Protein AF-A0A937P5Q1-F1 (afdb_monomer)

Radius of gyration: 20.27 Å; Cα contacts (8 Å, |Δi|>4): 55; chains: 1; bounding box: 50×38×52 Å

Mean predicted aligned error: 10.46 Å

Solvent-accessible surface area (backbone atoms only — not comparable to full-atom values): 6253 Å² total; per-residue (Å²): 121,65,72,61,94,93,41,79,61,59,86,78,79,65,100,61,64,65,65,61,54,47,51,32,45,54,50,27,56,54,42,57,75,47,87,51,65,65,21,54,51,41,54,52,36,42,74,73,68,42,52,69,70,59,27,47,50,52,45,16,52,49,54,51,52,51,52,49,42,42,75,76,36,101,43,74,93,64,82,57,57,69,57,61,51,45,59,54,49,61,59,45,57,56,50,53,55,55,53,53,53,64,62,70,80,109

Sequence (106 aa):
SAESGGRIYGRRTPRFNRVLKSTYKTAASVVINGKGPLREYYDYLISKGNTEYNARHSIARYIAKLSLGIIKGEMRYKPYLWRKKKQKEDSNDNKEGVIETKRIDK

pLDDT: mean 82.85, std 14.54, range [49.97, 97.69]

Nearest PDB structures (foldseek):
  2rcy-assembly1_D-2  TM=4.160E-01  e=7.513E+00  Plasmodium falciparum 3D7

Secondary structure (DSSP, 8-state):
--EETTEE-S----SS-HHHHHHHHHHHHHHHHS-SHHHHHHHHHHHTT--HHHHHHHHHHHHHHHHHHHHHSSPPP-TTHHHHHHHHHHHHHHHHHHHHHHHH--

Structure (mmCIF, N/CA/C/O backbone):
data_AF-A0A937P5Q1-F1
#
_entry.id   AF-A0A937P5Q1-F1
#
loop_
_atom_site.group_PDB
_atom_site.id
_atom_site.type_symbol
_atom_site.label_atom_id
_atom_site.label_alt_id
_atom_site.label_comp_id
_atom_site.label_asym_id
_atom_site.label_entity_id
_atom_site.label_seq_id
_atom_site.pdbx_PDB_ins_code
_atom_site.Cartn_x
_atom_site.Cartn_y
_atom_site.Cartn_z
_atom_site.occupancy
_atom_site.B_iso_or_equiv
_atom_site.auth_seq_id
_atom_site.auth_comp_id
_atom_site.auth_asym_id
_atom_site.auth_atom_id
_atom_site.pdbx_PDB_model_num
ATOM 1 N N . SER A 1 1 ? 33.771 13.999 -9.239 1.00 55.53 1 SER A N 1
ATOM 2 C CA . SER A 1 1 ? 32.945 14.111 -8.021 1.00 55.53 1 SER A CA 1
ATOM 3 C C . SER A 1 1 ? 33.677 14.994 -7.041 1.00 55.53 1 SER A C 1
ATOM 5 O O . SER A 1 1 ? 34.873 14.799 -6.892 1.00 55.53 1 SER A O 1
ATOM 7 N N . ALA A 1 2 ? 33.007 15.983 -6.449 1.00 51.69 2 ALA A N 1
ATOM 8 C CA . ALA A 1 2 ? 33.620 16.829 -5.431 1.00 51.69 2 ALA A CA 1
ATOM 9 C C . ALA A 1 2 ? 33.732 16.033 -4.122 1.00 51.69 2 ALA A C 1
ATOM 11 O O . ALA A 1 2 ? 32.729 15.518 -3.621 1.00 51.69 2 ALA A O 1
ATOM 12 N N . GLU A 1 3 ? 34.946 15.894 -3.600 1.00 59.97 3 GLU A N 1
ATOM 13 C CA . GLU A 1 3 ? 35.210 15.293 -2.296 1.00 59.97 3 GLU A CA 1
ATOM 14 C C . GLU A 1 3 ? 35.455 16.410 -1.282 1.00 59.97 3 GLU A C 1
ATOM 16 O O . GLU A 1 3 ? 36.307 17.271 -1.480 1.00 59.97 3 GLU A O 1
ATOM 21 N N . SER A 1 4 ? 34.695 16.403 -0.187 1.00 68.25 4 SER A N 1
ATOM 22 C CA . SER A 1 4 ? 34.984 17.220 0.991 1.00 68.25 4 SER A CA 1
ATOM 23 C C . SER A 1 4 ? 34.840 16.354 2.243 1.00 68.25 4 SER A C 1
ATOM 25 O O . SER A 1 4 ? 33.861 15.624 2.415 1.00 68.25 4 SER A O 1
ATOM 27 N N . GLY A 1 5 ? 35.868 16.358 3.096 1.00 74.94 5 GLY A N 1
ATOM 28 C CA . GLY A 1 5 ? 35.872 15.629 4.372 1.00 74.94 5 GLY A CA 1
ATOM 29 C C . GLY A 1 5 ? 35.749 14.100 4.267 1.00 74.94 5 GLY A C 1
ATOM 30 O O . GLY A 1 5 ? 35.084 13.492 5.103 1.00 74.94 5 GLY A O 1
ATOM 31 N N . GLY A 1 6 ? 36.316 13.470 3.229 1.00 65.81 6 GLY A N 1
ATOM 32 C CA . GLY A 1 6 ? 36.313 12.004 3.068 1.00 65.81 6 GLY A CA 1
ATOM 33 C C . GLY A 1 6 ? 34.956 11.397 2.685 1.00 65.81 6 GLY A C 1
ATOM 34 O O . GLY A 1 6 ? 34.780 10.179 2.713 1.00 65.81 6 GLY A O 1
ATOM 35 N N . ARG A 1 7 ? 33.970 12.229 2.328 1.00 61.34 7 ARG A N 1
ATOM 36 C CA . ARG A 1 7 ? 32.674 11.782 1.813 1.00 61.34 7 ARG A CA 1
ATOM 37 C C . ARG A 1 7 ? 32.620 12.023 0.313 1.00 61.34 7 ARG A C 1
ATOM 39 O O . ARG A 1 7 ? 32.669 13.159 -0.151 1.00 61.34 7 ARG A O 1
ATOM 46 N N . ILE A 1 8 ? 32.464 10.937 -0.437 1.00 66.56 8 ILE A N 1
ATOM 47 C CA . ILE A 1 8 ? 32.187 11.001 -1.870 1.00 66.56 8 ILE A CA 1
ATOM 48 C C . ILE A 1 8 ? 30.749 11.500 -2.028 1.00 66.56 8 ILE A C 1
ATOM 50 O O . ILE A 1 8 ? 29.785 10.733 -1.911 1.00 66.56 8 ILE A O 1
ATOM 54 N N . TYR A 1 9 ? 30.589 12.798 -2.280 1.00 67.06 9 TYR A N 1
ATOM 55 C CA . TYR A 1 9 ? 29.310 13.370 -2.682 1.00 67.06 9 TYR A CA 1
ATOM 56 C C . TYR A 1 9 ? 29.078 13.022 -4.154 1.00 67.06 9 TYR A C 1
ATOM 58 O O . TYR A 1 9 ? 29.413 13.750 -5.084 1.00 67.06 9 TYR A O 1
ATOM 66 N N . GLY A 1 10 ? 28.535 11.824 -4.352 1.00 68.5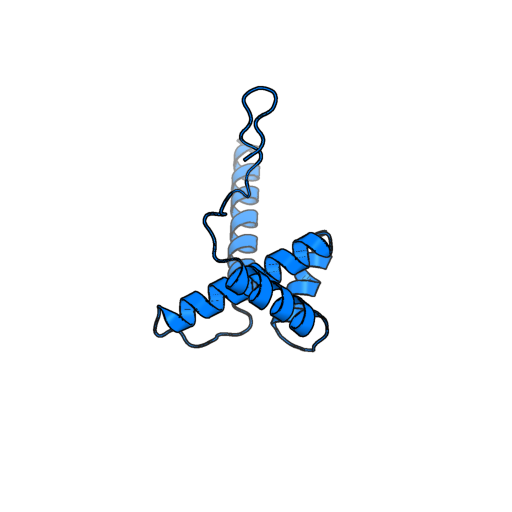6 10 GLY A N 1
ATOM 67 C CA . GLY A 1 10 ? 28.069 11.298 -5.625 1.00 68.56 10 GLY A CA 1
ATOM 68 C C . GLY A 1 10 ? 26.698 10.655 -5.445 1.00 68.56 10 GLY A C 1
ATOM 69 O O . GLY A 1 10 ? 26.337 10.197 -4.357 1.00 68.56 10 GLY A O 1
ATOM 70 N N . ARG A 1 11 ? 25.900 10.633 -6.515 1.00 63.34 11 ARG A N 1
ATOM 71 C CA . ARG A 1 11 ? 24.550 10.056 -6.531 1.00 63.34 11 ARG A CA 1
ATOM 72 C C . ARG A 1 11 ? 24.623 8.566 -6.179 1.00 63.34 11 ARG A C 1
ATOM 74 O O . ARG A 1 11 ? 24.799 7.740 -7.067 1.00 63.34 11 ARG A O 1
ATOM 81 N N . ARG A 1 12 ? 24.443 8.213 -4.899 1.00 68.94 12 ARG A N 1
ATOM 82 C CA . ARG A 1 12 ? 24.307 6.815 -4.459 1.00 68.94 12 ARG A CA 1
ATOM 83 C C . ARG A 1 12 ? 23.259 6.123 -5.333 1.00 68.94 12 ARG A C 1
ATOM 85 O O . ARG A 1 12 ? 22.090 6.529 -5.373 1.00 68.94 12 ARG A O 1
ATOM 92 N N . THR A 1 13 ? 23.684 5.106 -6.073 1.00 72.69 13 THR A N 1
ATOM 93 C CA . THR A 1 13 ? 22.798 4.250 -6.855 1.00 72.69 13 THR A CA 1
ATOM 94 C C . THR A 1 13 ? 22.061 3.339 -5.871 1.00 72.69 13 THR A C 1
ATOM 96 O O . THR A 1 13 ? 22.679 2.538 -5.172 1.00 72.69 13 THR A O 1
ATOM 99 N N . PRO A 1 14 ? 20.738 3.504 -5.694 1.00 78.56 14 PRO A N 1
ATOM 100 C CA . PRO A 1 14 ? 19.998 2.650 -4.782 1.00 78.56 14 PRO A CA 1
ATOM 101 C C . PRO A 1 14 ? 19.979 1.213 -5.311 1.00 78.56 14 PRO A C 1
ATOM 103 O O . PRO A 1 14 ? 19.884 1.003 -6.515 1.00 78.56 14 PRO A O 1
ATOM 106 N N . ARG A 1 15 ? 19.943 0.228 -4.405 1.00 85.94 15 ARG A N 1
ATOM 107 C CA . ARG A 1 15 ? 19.800 -1.207 -4.731 1.00 85.94 15 ARG A CA 1
ATOM 108 C C . ARG A 1 15 ? 18.433 -1.594 -5.330 1.00 85.94 15 ARG A C 1
ATOM 110 O O . ARG A 1 15 ? 18.133 -2.772 -5.462 1.00 85.94 15 ARG A O 1
ATOM 117 N N . PHE A 1 16 ? 17.575 -0.624 -5.649 1.00 88.31 16 PHE A N 1
ATOM 118 C CA . PHE A 1 16 ? 16.231 -0.847 -6.182 1.00 88.31 16 PHE A CA 1
ATOM 119 C C . PHE A 1 16 ? 16.015 -0.062 -7.477 1.00 88.31 16 PHE A C 1
ATOM 121 O O . PHE A 1 16 ? 16.599 1.004 -7.688 1.00 88.31 16 PHE A O 1
ATOM 128 N N . ASN A 1 17 ? 15.091 -0.539 -8.311 1.00 90.88 17 ASN A N 1
ATOM 129 C CA . ASN A 1 17 ? 14.689 0.164 -9.523 1.00 90.88 17 ASN A CA 1
ATOM 130 C C . ASN A 1 17 ? 13.809 1.385 -9.182 1.00 90.88 17 ASN A C 1
ATOM 132 O O . ASN A 1 17 ? 12.700 1.257 -8.650 1.00 90.88 17 ASN A O 1
ATOM 136 N N . ARG A 1 18 ? 14.310 2.587 -9.494 1.00 91.31 18 ARG A N 1
ATOM 137 C CA . ARG A 1 18 ? 13.624 3.862 -9.224 1.00 91.31 18 ARG A CA 1
ATOM 138 C C . ARG A 1 18 ? 12.306 4.001 -9.994 1.00 91.31 18 ARG A C 1
ATOM 140 O O . ARG A 1 18 ? 11.355 4.542 -9.434 1.00 91.31 18 ARG A O 1
ATOM 147 N N . VAL A 1 19 ? 12.233 3.481 -11.220 1.00 94.62 19 VAL A N 1
ATOM 148 C CA . VAL A 1 19 ? 11.032 3.522 -12.072 1.00 94.62 19 VAL A CA 1
ATOM 149 C C . VAL A 1 19 ? 9.933 2.653 -11.474 1.00 94.62 19 VAL A C 1
ATOM 151 O O . VAL A 1 19 ? 8.816 3.126 -11.277 1.00 94.62 19 VAL A O 1
ATOM 154 N N . LEU A 1 20 ? 10.261 1.421 -11.071 1.00 94.31 20 LEU A N 1
ATOM 155 C CA . LEU A 1 20 ? 9.304 0.541 -10.390 1.00 94.31 20 LEU A CA 1
ATOM 156 C C . LEU A 1 20 ? 8.811 1.157 -9.076 1.00 94.31 20 LEU A C 1
ATOM 158 O O . LEU A 1 20 ? 7.619 1.169 -8.790 1.00 94.31 20 LEU A O 1
AT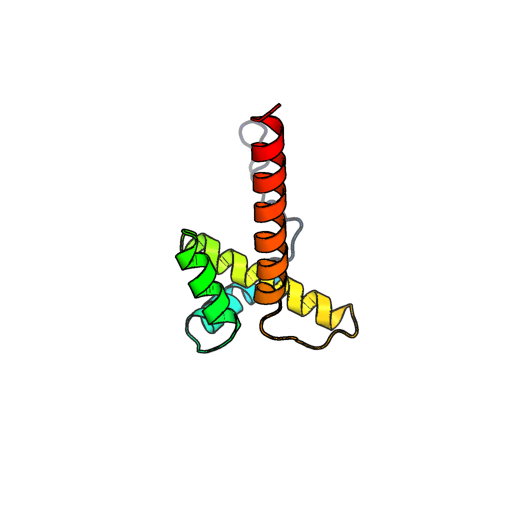OM 162 N N . LYS A 1 21 ? 9.707 1.753 -8.284 1.00 93.81 21 LYS A N 1
ATOM 163 C CA . LYS A 1 21 ? 9.293 2.464 -7.067 1.00 93.81 21 LYS A CA 1
ATOM 164 C C . LYS A 1 21 ? 8.310 3.600 -7.373 1.00 93.81 21 LYS A C 1
ATOM 166 O O . LYS A 1 21 ? 7.347 3.767 -6.630 1.00 93.81 21 LYS A O 1
ATOM 171 N N . SER A 1 22 ? 8.572 4.389 -8.415 1.00 96.00 22 SER A N 1
ATOM 172 C CA . SER A 1 22 ? 7.713 5.512 -8.800 1.00 96.00 22 SER A CA 1
ATOM 173 C C . SER A 1 22 ? 6.344 5.033 -9.284 1.00 96.00 22 SER A C 1
ATOM 175 O O . SER A 1 22 ? 5.325 5.478 -8.770 1.00 96.00 22 SER A O 1
ATOM 177 N N . THR A 1 23 ? 6.315 4.053 -10.187 1.00 97.44 23 THR A N 1
ATOM 178 C CA . THR A 1 23 ? 5.074 3.488 -10.743 1.00 97.44 23 THR A CA 1
ATOM 179 C C . THR A 1 23 ? 4.160 2.922 -9.658 1.00 97.44 23 THR A C 1
ATOM 181 O O . THR A 1 23 ? 2.985 3.280 -9.617 1.00 97.44 23 THR A O 1
ATOM 184 N N . TYR A 1 24 ? 4.683 2.139 -8.707 1.00 97.69 24 TYR A N 1
ATOM 185 C CA . TYR A 1 24 ? 3.868 1.632 -7.594 1.00 97.69 24 TYR A CA 1
ATOM 186 C C . TYR A 1 24 ? 3.381 2.730 -6.642 1.00 97.69 24 TYR A C 1
ATOM 188 O O . TYR A 1 24 ? 2.292 2.609 -6.082 1.00 97.69 24 TYR A O 1
ATOM 196 N N . LYS A 1 25 ? 4.153 3.809 -6.453 1.00 97.06 25 LYS A N 1
ATOM 197 C CA . LYS A 1 25 ? 3.691 4.973 -5.682 1.00 97.06 25 LYS A CA 1
ATOM 198 C C . LYS A 1 25 ? 2.541 5.686 -6.389 1.00 97.06 25 LYS A C 1
ATOM 200 O O . LYS A 1 25 ? 1.545 5.985 -5.741 1.00 97.06 25 LYS A O 1
ATOM 205 N N . THR A 1 26 ? 2.652 5.909 -7.696 1.00 97.56 26 THR A N 1
ATOM 206 C CA . THR A 1 26 ? 1.579 6.510 -8.498 1.00 97.56 26 THR A CA 1
ATOM 207 C C . THR A 1 26 ? 0.330 5.634 -8.488 1.00 97.56 26 THR A C 1
ATOM 209 O O . THR A 1 26 ? -0.762 6.136 -8.236 1.00 97.56 26 THR A O 1
ATOM 212 N N . ALA A 1 27 ? 0.486 4.318 -8.663 1.00 97.00 27 ALA A N 1
ATOM 213 C CA . ALA A 1 27 ? -0.619 3.367 -8.583 1.00 97.00 27 ALA A CA 1
ATOM 214 C C . ALA A 1 27 ? -1.324 3.425 -7.219 1.00 97.00 27 ALA A C 1
ATOM 216 O O . ALA A 1 27 ? -2.549 3.452 -7.164 1.00 97.00 27 ALA A O 1
ATOM 217 N N . ALA A 1 28 ? -0.567 3.509 -6.119 1.00 97.38 28 ALA A N 1
ATOM 218 C CA . ALA A 1 28 ? -1.145 3.668 -4.788 1.00 97.38 28 ALA A CA 1
ATOM 219 C C . ALA A 1 28 ? -1.977 4.955 -4.666 1.00 97.38 28 ALA A C 1
ATOM 221 O O . ALA A 1 28 ? -3.086 4.896 -4.146 1.00 97.38 28 ALA A O 1
ATOM 222 N N . SER A 1 29 ? -1.491 6.090 -5.182 1.00 96.56 29 SER A N 1
ATOM 223 C CA . SER A 1 29 ? -2.251 7.349 -5.173 1.00 96.56 29 SER A CA 1
ATOM 224 C C . SER A 1 29 ? -3.577 7.235 -5.930 1.00 96.56 29 SER A C 1
ATOM 226 O O . SER A 1 29 ? -4.608 7.666 -5.423 1.00 96.56 29 SER A O 1
ATOM 228 N N . VAL A 1 30 ? -3.571 6.613 -7.115 1.00 96.88 30 VAL A N 1
ATOM 229 C CA . VAL A 1 30 ? -4.791 6.403 -7.917 1.00 96.88 30 VAL A CA 1
ATOM 230 C C . VAL A 1 30 ? -5.786 5.519 -7.172 1.00 96.88 30 VAL A C 1
ATOM 232 O O . VAL A 1 30 ? -6.962 5.847 -7.059 1.00 96.88 30 VAL A O 1
ATOM 235 N N . VAL A 1 31 ? -5.304 4.408 -6.622 1.00 95.38 31 VAL A N 1
ATOM 236 C CA . VAL A 1 31 ? -6.137 3.424 -5.930 1.00 95.38 31 VAL A CA 1
ATOM 237 C C . VAL A 1 31 ? -6.767 3.992 -4.660 1.00 95.38 31 VAL A C 1
ATOM 239 O O . VAL A 1 31 ? -7.917 3.678 -4.364 1.00 95.38 31 VAL A O 1
ATOM 242 N N . ILE A 1 32 ? -6.043 4.837 -3.925 1.00 95.75 32 ILE A N 1
ATOM 243 C CA . ILE A 1 32 ? -6.565 5.501 -2.725 1.00 95.75 32 ILE A CA 1
ATOM 244 C C . ILE A 1 32 ? -7.674 6.490 -3.087 1.00 95.75 32 ILE A C 1
ATOM 246 O O . ILE A 1 32 ? -8.636 6.615 -2.343 1.00 95.75 32 ILE A O 1
ATOM 250 N N . ASN A 1 33 ? -7.612 7.143 -4.243 1.00 94.62 33 ASN A N 1
ATOM 251 C CA . ASN A 1 33 ? -8.693 8.030 -4.680 1.00 94.62 33 ASN A CA 1
ATOM 252 C C . ASN A 1 33 ? -9.886 7.275 -5.298 1.00 94.62 33 ASN A C 1
ATOM 254 O O . ASN A 1 33 ? -10.949 7.860 -5.490 1.00 94.62 33 ASN A O 1
ATOM 258 N N . GLY A 1 34 ? -9.725 5.988 -5.611 1.00 92.69 34 GLY A N 1
ATOM 259 C CA . GLY A 1 34 ? -10.767 5.151 -6.198 1.00 92.69 34 GLY A CA 1
ATOM 260 C C . GLY A 1 34 ? -11.681 4.470 -5.175 1.00 92.69 34 GLY A C 1
ATOM 261 O O . GLY A 1 34 ? -11.575 4.659 -3.964 1.00 92.69 34 GLY A O 1
ATOM 262 N N . LYS A 1 35 ? -12.570 3.614 -5.690 1.00 90.69 35 LYS A N 1
ATOM 263 C CA . LYS A 1 35 ? -13.409 2.700 -4.903 1.00 90.69 35 LYS A CA 1
ATOM 264 C C . LYS A 1 35 ? -12.937 1.269 -5.160 1.00 90.69 35 LYS A C 1
ATOM 266 O O . LYS A 1 35 ? -12.854 0.856 -6.313 1.00 90.69 35 LYS A O 1
ATOM 271 N N . GLY A 1 36 ? -12.600 0.518 -4.111 1.00 91.12 36 GLY A N 1
ATOM 272 C CA . GLY A 1 36 ? -12.250 -0.895 -4.262 1.00 91.12 36 GLY A CA 1
ATOM 273 C C . GLY A 1 36 ? -11.455 -1.516 -3.108 1.00 91.12 36 GLY A C 1
ATOM 274 O O . GLY A 1 36 ? -11.120 -0.839 -2.135 1.00 91.12 36 GLY A O 1
ATOM 275 N N . PRO A 1 37 ? -11.061 -2.797 -3.248 1.00 92.25 37 PRO A N 1
ATOM 276 C CA . PRO A 1 37 ? -10.487 -3.606 -2.165 1.00 92.25 37 PRO A CA 1
ATOM 277 C C . PRO A 1 37 ? -9.198 -3.053 -1.548 1.00 92.25 37 PRO A C 1
ATOM 279 O O . 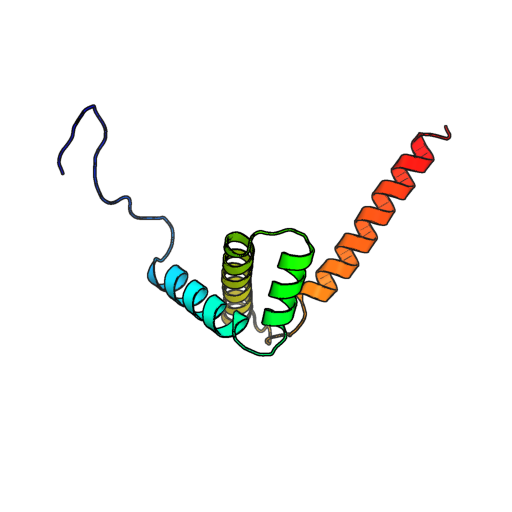PRO A 1 37 ? -8.860 -3.346 -0.401 1.00 92.25 37 PRO A O 1
ATOM 282 N N . LEU A 1 38 ? -8.428 -2.312 -2.344 1.00 93.81 38 LEU A N 1
ATOM 283 C CA . LEU A 1 38 ? -7.175 -1.696 -1.922 1.00 93.81 38 LEU A CA 1
ATOM 284 C C . LEU A 1 38 ? -7.396 -0.342 -1.233 1.00 93.81 38 LEU A C 1
ATOM 286 O O . LEU A 1 38 ? -6.608 0.007 -0.358 1.00 93.81 38 LEU A O 1
ATOM 290 N N . ARG A 1 39 ? -8.467 0.388 -1.582 1.00 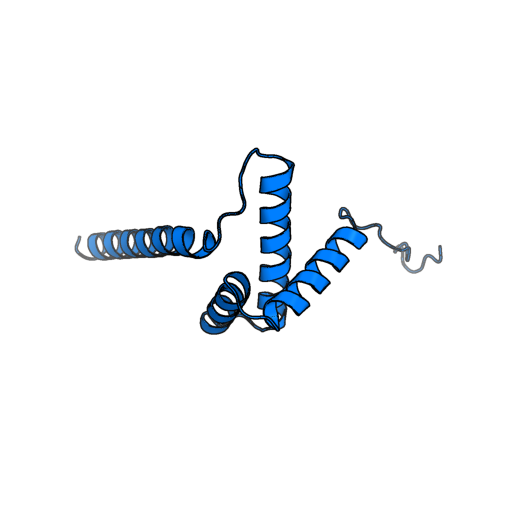95.44 39 ARG A N 1
ATOM 291 C CA . ARG A 1 39 ? -8.900 1.572 -0.830 1.00 95.44 39 ARG A CA 1
ATOM 292 C C . ARG A 1 39 ? -9.357 1.161 0.564 1.00 95.44 39 ARG A C 1
ATOM 294 O O . ARG A 1 39 ? -8.879 1.710 1.543 1.00 95.44 39 ARG A O 1
ATOM 301 N N . GLU A 1 40 ? -10.149 0.103 0.663 1.00 95.19 40 GLU A N 1
ATOM 302 C CA . GLU A 1 40 ? -10.554 -0.432 1.966 1.00 95.19 40 GLU A CA 1
ATOM 303 C C . GLU A 1 40 ? -9.353 -0.880 2.814 1.00 95.19 40 GLU A C 1
ATOM 305 O O . GLU A 1 40 ? -9.350 -0.731 4.033 1.00 95.19 40 GLU A O 1
ATOM 310 N N . TYR A 1 41 ? -8.302 -1.410 2.175 1.00 95.12 41 TYR A N 1
ATOM 311 C CA . TYR A 1 41 ? -7.060 -1.721 2.880 1.00 95.12 41 TYR A CA 1
ATOM 312 C C . TYR A 1 41 ? -6.354 -0.457 3.381 1.00 95.12 41 TYR A C 1
ATOM 314 O O . TYR A 1 41 ? -5.802 -0.459 4.477 1.00 95.12 41 TYR A O 1
ATOM 322 N N . TYR A 1 42 ? -6.377 0.626 2.602 1.00 96.31 42 TYR A N 1
ATOM 323 C CA . TYR A 1 42 ? -5.854 1.919 3.033 1.00 96.31 42 TYR A CA 1
ATOM 324 C C . TYR A 1 42 ? -6.633 2.454 4.234 1.00 96.31 42 TYR A C 1
ATOM 326 O O . TYR A 1 42 ? -6.013 2.776 5.243 1.00 96.31 42 TYR A O 1
ATOM 334 N N . ASP A 1 43 ? -7.964 2.457 4.170 1.00 95.50 43 ASP A N 1
ATOM 335 C CA . ASP A 1 43 ? -8.820 2.925 5.264 1.00 95.50 43 ASP A CA 1
ATOM 336 C C . ASP A 1 43 ? -8.575 2.107 6.545 1.00 95.50 43 ASP A C 1
ATOM 338 O O . ASP A 1 43 ? -8.452 2.670 7.630 1.00 95.50 43 ASP A O 1
ATOM 342 N N . TYR A 1 44 ? -8.376 0.790 6.416 1.00 94.56 44 TYR A N 1
ATOM 343 C CA . TYR A 1 44 ? -7.968 -0.070 7.531 1.00 94.56 44 TYR A CA 1
ATOM 344 C C . TYR A 1 44 ? -6.600 0.309 8.129 1.00 94.56 44 TYR A C 1
ATOM 346 O O . TYR A 1 44 ? -6.405 0.257 9.345 1.00 94.56 44 TYR A O 1
ATOM 354 N N . LEU A 1 45 ? -5.623 0.683 7.298 1.00 94.19 45 LEU A N 1
ATOM 355 C CA . LEU A 1 45 ? -4.319 1.132 7.791 1.00 94.19 45 LEU A CA 1
ATOM 356 C C . LEU A 1 45 ? -4.444 2.458 8.547 1.00 94.19 45 LEU A C 1
ATOM 358 O O . LEU A 1 45 ? -3.791 2.613 9.578 1.00 94.19 45 LEU A O 1
ATOM 362 N N . ILE A 1 46 ? -5.285 3.375 8.065 1.00 97.19 46 ILE A N 1
ATOM 363 C CA . ILE A 1 46 ? -5.584 4.636 8.754 1.00 97.19 46 ILE A CA 1
ATOM 364 C C . ILE A 1 46 ? -6.288 4.366 10.086 1.00 97.19 46 ILE A C 1
ATOM 366 O O . ILE A 1 46 ? -5.867 4.905 11.105 1.00 97.19 46 ILE A O 1
ATOM 370 N N . SER A 1 47 ? -7.280 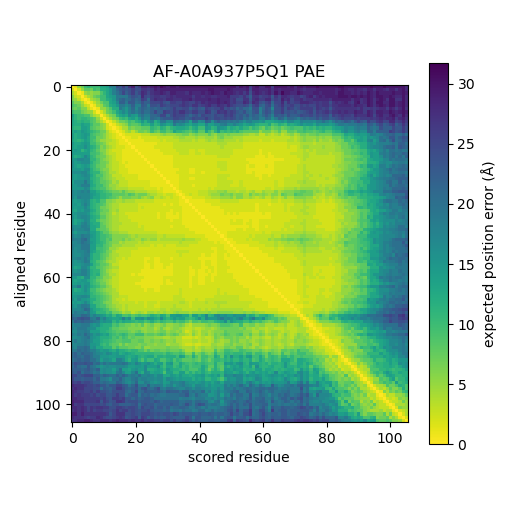3.469 10.125 1.00 95.50 47 SER A N 1
ATOM 371 C CA . SER A 1 47 ? -7.982 3.128 11.371 1.00 95.50 47 SER A CA 1
ATOM 372 C C . SER A 1 47 ? -7.073 2.476 12.417 1.00 95.50 47 SER A C 1
ATOM 374 O O . SER A 1 47 ? -7.358 2.549 13.605 1.00 95.50 47 SER A O 1
ATOM 376 N N . LYS A 1 48 ? -5.967 1.844 11.997 1.00 91.75 48 LYS A N 1
ATOM 377 C CA . LYS A 1 48 ? -4.921 1.328 12.898 1.00 91.75 48 LYS A CA 1
ATOM 378 C C . LYS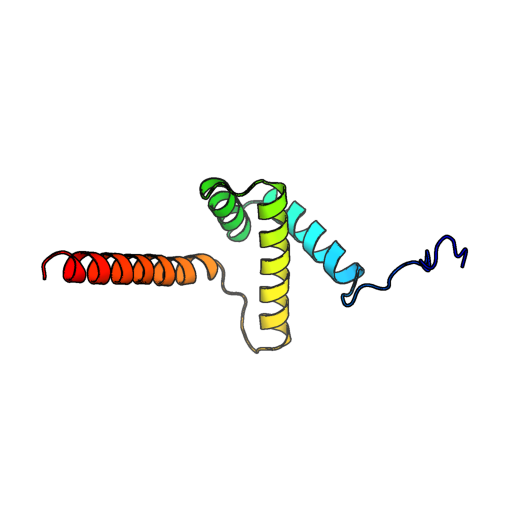 A 1 48 ? -3.945 2.401 13.407 1.00 91.75 48 LYS A C 1
ATOM 380 O O . LYS A 1 48 ? -3.003 2.062 14.115 1.00 91.75 48 LYS A O 1
ATOM 385 N N . GLY A 1 49 ? -4.143 3.670 13.053 1.00 94.38 49 GLY A N 1
ATOM 386 C CA . GLY A 1 49 ? -3.299 4.783 13.494 1.00 94.38 49 GLY A CA 1
ATOM 387 C C . GLY A 1 49 ? -2.071 5.031 12.618 1.00 94.38 49 GLY A C 1
ATOM 388 O O . GLY A 1 49 ? -1.194 5.805 13.000 1.00 94.38 49 GLY A O 1
ATOM 389 N N . ASN A 1 50 ? -1.973 4.413 11.433 1.00 94.75 50 ASN A N 1
ATOM 390 C CA . ASN A 1 50 ? -0.891 4.759 10.516 1.00 94.75 50 ASN A CA 1
ATOM 391 C C . ASN A 1 50 ? -1.109 6.160 9.944 1.00 94.75 50 ASN A C 1
ATOM 393 O O . ASN A 1 50 ? -2.192 6.490 9.466 1.00 94.75 50 ASN A O 1
ATOM 397 N N . THR A 1 51 ? -0.034 6.947 9.882 1.00 96.62 51 THR A N 1
ATOM 398 C CA . THR A 1 51 ? -0.050 8.214 9.145 1.00 96.62 51 THR A CA 1
ATOM 399 C C . THR A 1 51 ? -0.352 7.967 7.670 1.00 96.62 51 THR A C 1
ATOM 401 O O . THR A 1 51 ? 0.057 6.948 7.099 1.00 96.62 51 THR A O 1
ATOM 404 N N . GLU A 1 52 ? -1.013 8.919 7.008 1.00 95.50 52 GLU A N 1
ATOM 405 C CA . GLU A 1 52 ? -1.362 8.777 5.592 1.00 95.50 52 GLU A CA 1
ATOM 406 C C . GLU A 1 52 ? -0.151 8.475 4.707 1.00 95.50 52 GLU A C 1
ATOM 408 O O . GLU A 1 52 ? -0.234 7.665 3.783 1.00 95.50 52 GLU A O 1
ATOM 413 N N . TYR A 1 53 ? 0.988 9.101 5.008 1.00 95.31 53 TYR A N 1
ATOM 414 C CA . TYR A 1 53 ? 2.246 8.877 4.306 1.00 95.31 53 TYR A CA 1
ATOM 415 C C . TYR A 1 53 ? 2.692 7.409 4.394 1.00 95.31 53 TYR A C 1
ATOM 417 O O . TYR A 1 53 ? 2.981 6.773 3.373 1.00 95.31 53 TYR A O 1
ATOM 425 N N . ASN A 1 54 ? 2.682 6.841 5.602 1.00 95.94 54 ASN A N 1
ATOM 426 C CA . ASN A 1 54 ? 3.049 5.445 5.823 1.00 95.94 54 ASN A CA 1
ATOM 427 C C . ASN A 1 54 ? 2.020 4.490 5.212 1.00 95.94 54 ASN A C 1
ATOM 429 O O . ASN A 1 54 ? 2.404 3.506 4.575 1.00 95.94 54 ASN A O 1
ATOM 433 N N . ALA A 1 55 ? 0.728 4.799 5.321 1.00 96.69 55 ALA A N 1
ATOM 434 C CA . ALA A 1 55 ? -0.338 4.010 4.717 1.00 96.69 55 ALA A CA 1
ATOM 435 C C . ALA A 1 55 ? -0.203 3.958 3.183 1.00 96.69 55 ALA A C 1
ATOM 437 O O . ALA A 1 55 ? -0.179 2.867 2.610 1.00 96.69 55 ALA A O 1
ATOM 438 N N . ARG A 1 56 ? 0.019 5.099 2.511 1.00 96.44 56 ARG A N 1
ATOM 439 C CA . ARG A 1 56 ? 0.284 5.169 1.057 1.00 96.44 56 ARG A CA 1
ATOM 440 C C . ARG A 1 56 ? 1.473 4.296 0.651 1.00 96.44 56 ARG A C 1
ATOM 442 O O . ARG A 1 56 ? 1.424 3.584 -0.354 1.00 96.44 56 ARG A O 1
ATOM 449 N N . HIS A 1 57 ? 2.550 4.309 1.437 1.00 96.38 57 HIS A N 1
ATOM 450 C CA . HIS A 1 57 ? 3.715 3.459 1.186 1.00 96.38 57 HIS A CA 1
ATOM 451 C C . HIS A 1 57 ? 3.445 1.973 1.389 1.00 96.38 57 HIS A C 1
ATOM 453 O O . HIS A 1 57 ? 3.933 1.157 0.601 1.00 96.38 57 HIS A O 1
ATOM 459 N N . SER A 1 58 ? 2.654 1.616 2.391 1.00 96.06 58 SER A N 1
ATOM 460 C CA . SER A 1 58 ? 2.218 0.242 2.619 1.00 96.06 58 SER A CA 1
ATOM 461 C C . SER A 1 58 ? 1.359 -0.275 1.465 1.00 96.06 58 SER A C 1
ATOM 463 O O . SER A 1 58 ? 1.597 -1.389 0.995 1.00 96.06 58 SER A O 1
ATOM 465 N N . ILE A 1 59 ? 0.452 0.546 0.923 1.00 97.06 59 ILE A N 1
ATOM 466 C CA . ILE A 1 59 ? -0.317 0.209 -0.287 1.00 97.06 59 ILE A CA 1
ATOM 467 C C . ILE A 1 59 ? 0.607 -0.013 -1.487 1.00 97.06 59 ILE A C 1
ATOM 469 O O . ILE A 1 59 ? 0.510 -1.049 -2.141 1.00 97.06 59 ILE A O 1
ATOM 473 N N . ALA A 1 60 ? 1.557 0.891 -1.743 1.00 97.31 60 ALA A N 1
ATOM 474 C CA . ALA A 1 60 ? 2.504 0.736 -2.852 1.00 97.31 60 ALA A CA 1
ATOM 475 C C . ALA A 1 60 ? 3.300 -0.582 -2.758 1.00 97.31 60 ALA A C 1
ATOM 477 O O . ALA A 1 60 ? 3.440 -1.308 -3.744 1.00 97.31 60 ALA A O 1
ATOM 478 N N . ARG A 1 61 ? 3.781 -0.935 -1.557 1.00 95.75 61 ARG A N 1
ATOM 479 C CA . ARG A 1 61 ? 4.469 -2.215 -1.305 1.00 95.75 61 ARG A CA 1
ATOM 480 C C . ARG A 1 61 ? 3.545 -3.413 -1.517 1.00 95.75 61 ARG A C 1
ATOM 482 O O . ARG A 1 61 ? 3.982 -4.432 -2.049 1.00 95.75 61 ARG A O 1
ATOM 489 N N . TYR A 1 62 ? 2.283 -3.301 -1.113 1.00 95.62 62 TYR A N 1
ATOM 490 C CA . TYR A 1 62 ? 1.297 -4.362 -1.281 1.00 95.62 62 TYR A CA 1
ATOM 491 C C . TYR A 1 62 ? 0.995 -4.630 -2.761 1.00 95.62 62 TYR A C 1
ATOM 493 O O . TYR A 1 62 ? 1.037 -5.784 -3.184 1.00 95.62 62 TYR A O 1
ATOM 501 N N . ILE A 1 63 ? 0.802 -3.581 -3.569 1.00 95.38 63 ILE A N 1
ATOM 502 C CA . ILE A 1 63 ? 0.619 -3.694 -5.027 1.00 95.38 63 ILE A CA 1
ATOM 503 C C . ILE A 1 63 ? 1.842 -4.359 -5.674 1.00 95.38 63 ILE A C 1
ATOM 505 O O . ILE A 1 63 ? 1.688 -5.281 -6.476 1.00 95.38 63 ILE A O 1
ATOM 509 N N . ALA A 1 64 ? 3.056 -3.958 -5.285 1.00 95.12 64 ALA A N 1
ATOM 510 C CA . ALA A 1 64 ? 4.284 -4.572 -5.790 1.00 95.12 64 ALA A CA 1
ATOM 511 C C . ALA A 1 64 ? 4.370 -6.070 -5.454 1.00 95.12 64 ALA A C 1
ATOM 513 O O . ALA A 1 64 ? 4.724 -6.880 -6.309 1.00 95.12 64 ALA A O 1
ATOM 514 N N . LYS A 1 65 ? 3.997 -6.458 -4.228 1.00 92.75 65 LYS A N 1
ATOM 515 C CA . LYS A 1 65 ? 3.967 -7.863 -3.798 1.00 92.75 65 LYS A CA 1
ATOM 516 C C . LYS A 1 65 ? 2.947 -8.687 -4.580 1.00 92.75 65 LYS A C 1
ATOM 518 O O . LYS A 1 65 ? 3.253 -9.815 -4.956 1.00 92.75 65 LYS A O 1
ATOM 523 N N . LEU A 1 66 ? 1.756 -8.137 -4.813 1.00 92.75 66 LEU A N 1
ATOM 524 C CA . LEU A 1 66 ? 0.730 -8.786 -5.628 1.00 92.75 66 LEU A CA 1
ATOM 525 C C . LEU A 1 66 ? 1.222 -8.988 -7.061 1.00 92.75 66 LEU A C 1
ATOM 527 O O . LEU A 1 66 ? 1.163 -10.102 -7.565 1.00 92.75 66 LEU A O 1
ATOM 531 N N . SER A 1 67 ? 1.773 -7.935 -7.667 1.00 93.31 67 SER A N 1
ATOM 532 C CA . SER A 1 67 ? 2.301 -7.969 -9.035 1.00 93.31 67 SER A CA 1
ATOM 533 C C . SER A 1 67 ? 3.402 -9.016 -9.167 1.00 93.31 67 SER A C 1
ATOM 535 O O . SER A 1 67 ? 3.368 -9.848 -10.064 1.00 93.31 67 SER A O 1
ATOM 537 N N . LEU A 1 68 ? 4.337 -9.046 -8.213 1.00 92.56 68 LEU A N 1
ATOM 538 C CA . LEU A 1 68 ? 5.391 -10.053 -8.173 1.00 92.56 68 LEU A CA 1
ATOM 539 C C . LEU A 1 68 ? 4.829 -11.474 -8.049 1.00 92.56 68 LEU A C 1
ATOM 541 O O . LEU A 1 68 ? 5.325 -12.374 -8.716 1.00 92.56 68 LEU A O 1
ATOM 545 N N . GLY A 1 69 ? 3.812 -11.677 -7.207 1.00 91.06 69 GLY A N 1
ATOM 546 C CA . GLY A 1 69 ? 3.168 -12.976 -7.024 1.00 91.06 69 GLY A CA 1
ATOM 547 C C . GLY A 1 69 ? 2.436 -13.474 -8.269 1.00 91.06 69 GLY A C 1
ATOM 548 O O . GLY A 1 69 ? 2.462 -14.672 -8.514 1.00 91.06 69 GLY A O 1
ATOM 549 N N . ILE A 1 70 ? 1.838 -12.568 -9.047 1.00 92.38 70 ILE A N 1
ATOM 550 C CA . ILE A 1 70 ? 1.153 -12.874 -10.315 1.00 92.38 70 ILE A CA 1
ATOM 551 C C . ILE A 1 70 ? 2.158 -13.146 -11.440 1.00 92.38 70 ILE A C 1
ATOM 553 O O . ILE A 1 70 ? 1.930 -14.004 -12.278 1.00 92.38 70 ILE A O 1
ATOM 557 N N . ILE A 1 71 ? 3.263 -12.397 -11.480 1.00 92.31 71 ILE A N 1
ATOM 558 C CA . ILE A 1 71 ? 4.282 -12.551 -12.527 1.00 92.31 71 ILE A CA 1
ATOM 559 C C . ILE A 1 71 ? 5.118 -13.814 -12.294 1.00 92.31 71 ILE A C 1
ATOM 561 O O . ILE A 1 71 ? 5.461 -14.507 -13.244 1.00 92.31 71 ILE A O 1
ATOM 565 N N . LYS A 1 72 ? 5.502 -14.088 -11.040 1.00 90.69 72 LYS A N 1
ATOM 566 C CA . LYS A 1 72 ? 6.394 -15.211 -10.707 1.00 90.69 72 LYS A CA 1
ATOM 567 C C . LYS A 1 72 ? 5.669 -16.507 -10.386 1.00 90.69 72 LYS A C 1
ATOM 569 O O . LYS A 1 72 ? 6.252 -17.569 -10.555 1.00 90.69 72 LYS A O 1
ATOM 574 N N . GLY A 1 73 ? 4.471 -16.421 -9.825 1.00 78.31 73 GLY A N 1
ATOM 575 C CA . GLY A 1 73 ? 3.645 -17.585 -9.544 1.00 78.31 73 GLY A CA 1
ATOM 576 C C . GLY A 1 73 ? 2.463 -17.592 -10.492 1.00 78.31 73 GLY A C 1
ATOM 577 O O . GLY A 1 73 ? 1.967 -16.534 -10.857 1.00 78.31 73 GLY A O 1
ATOM 578 N N . GLU A 1 74 ? 1.931 -18.766 -10.812 1.00 76.50 74 GLU A N 1
ATOM 579 C CA . GLU A 1 74 ? 0.634 -18.919 -11.495 1.00 76.50 74 GLU A CA 1
ATOM 580 C C . GLU A 1 74 ? -0.545 -18.502 -10.585 1.00 76.50 74 GLU A C 1
ATOM 582 O O . GLU A 1 74 ? -1.620 -19.103 -10.550 1.00 76.50 74 GLU A O 1
ATOM 587 N N . MET A 1 75 ? -0.347 -17.471 -9.765 1.00 81.38 75 MET A N 1
ATOM 588 C CA . MET A 1 75 ? -1.332 -16.965 -8.837 1.00 81.38 75 MET A CA 1
ATOM 589 C C . MET A 1 75 ? -2.186 -15.916 -9.528 1.00 81.38 75 MET A C 1
ATOM 591 O O . MET A 1 75 ? -1.713 -14.871 -9.963 1.00 81.38 75 MET A O 1
ATOM 595 N N . ARG A 1 76 ? -3.493 -16.164 -9.548 1.00 86.81 76 ARG A N 1
ATOM 596 C CA . ARG A 1 76 ? -4.472 -15.156 -9.952 1.00 86.81 76 ARG A CA 1
ATOM 597 C C . ARG A 1 76 ? -4.596 -14.075 -8.882 1.00 86.81 76 ARG A C 1
ATOM 599 O O . ARG A 1 76 ? -4.457 -14.348 -7.685 1.00 86.81 76 ARG A O 1
ATOM 606 N N . TYR A 1 77 ? -4.907 -12.854 -9.313 1.00 86.94 77 TYR A N 1
ATOM 607 C CA . TYR A 1 77 ? -5.243 -11.770 -8.397 1.00 86.94 77 TYR A CA 1
ATOM 608 C C . TYR A 1 77 ? -6.422 -12.183 -7.508 1.00 86.94 77 TYR A C 1
ATOM 610 O O . TYR A 1 77 ? -7.496 -12.529 -7.997 1.00 86.94 77 TYR A O 1
ATOM 618 N N . LYS A 1 78 ? -6.211 -12.157 -6.189 1.00 85.31 78 LYS A N 1
ATOM 619 C CA . LYS A 1 78 ? -7.244 -12.437 -5.189 1.00 85.31 78 LYS A CA 1
ATOM 620 C C . LYS A 1 78 ? -7.490 -11.164 -4.377 1.00 85.31 78 LYS A C 1
ATOM 622 O O . LYS A 1 78 ? -6.618 -10.786 -3.586 1.00 85.31 78 LYS A O 1
ATOM 627 N N . PRO A 1 79 ? -8.643 -10.497 -4.547 1.00 83.12 79 PRO A N 1
ATOM 628 C CA . PRO A 1 79 ? -8.980 -9.346 -3.723 1.00 83.12 79 PRO A CA 1
ATOM 629 C C . PRO A 1 79 ? -9.121 -9.776 -2.251 1.00 83.12 79 PRO A C 1
ATOM 631 O O . PRO A 1 79 ? -9.412 -10.933 -1.947 1.00 83.12 79 PRO A O 1
ATOM 634 N N . TYR A 1 80 ? -8.865 -8.851 -1.321 1.00 85.75 80 TYR A N 1
ATOM 635 C CA . TYR A 1 80 ? -9.022 -9.055 0.131 1.00 85.75 80 TYR A CA 1
ATOM 636 C C . TYR A 1 80 ? -8.095 -10.079 0.809 1.00 85.75 80 TYR A C 1
ATOM 638 O O . TYR A 1 80 ? -8.332 -10.460 1.957 1.00 85.75 80 TYR A O 1
ATOM 646 N N . LEU A 1 81 ? -6.985 -10.483 0.181 1.00 84.38 81 LEU A N 1
ATOM 647 C CA . LEU A 1 81 ? -5.981 -11.343 0.835 1.00 84.38 81 LEU A CA 1
ATOM 648 C C . LEU A 1 81 ? -5.466 -10.770 2.167 1.00 84.38 81 LEU A C 1
ATOM 650 O O . LEU A 1 81 ? -5.118 -11.524 3.074 1.00 84.38 81 LEU A O 1
ATOM 654 N N . TRP A 1 82 ? -5.432 -9.443 2.295 1.00 82.62 82 TRP A N 1
ATOM 655 C CA . TRP A 1 82 ? -5.047 -8.757 3.527 1.00 82.62 82 TRP A CA 1
ATOM 656 C C . TRP A 1 82 ? -6.010 -9.043 4.695 1.00 82.62 82 TRP A C 1
ATOM 658 O O . TRP A 1 82 ? -5.555 -9.187 5.826 1.00 82.62 82 TRP A O 1
ATOM 668 N N . ARG A 1 83 ? -7.311 -9.244 4.431 1.00 85.56 83 ARG A N 1
ATOM 669 C CA . ARG A 1 83 ? -8.304 -9.590 5.465 1.00 85.56 83 ARG A CA 1
ATOM 670 C C . ARG A 1 83 ? -8.111 -11.001 6.015 1.00 85.56 83 ARG A C 1
ATOM 672 O O . ARG A 1 83 ? -8.261 -11.221 7.210 1.00 85.56 83 ARG A O 1
ATOM 679 N N . LYS A 1 84 ? -7.749 -11.964 5.160 1.00 78.75 84 LYS A N 1
ATOM 680 C CA . LYS A 1 84 ? -7.495 -13.351 5.596 1.00 78.75 84 LYS A CA 1
ATOM 681 C C . LYS A 1 84 ? -6.262 -13.452 6.490 1.00 78.75 84 LYS A C 1
ATOM 683 O O . LYS A 1 84 ? -6.245 -14.240 7.427 1.00 78.75 84 LYS A O 1
ATOM 688 N N . LYS A 1 8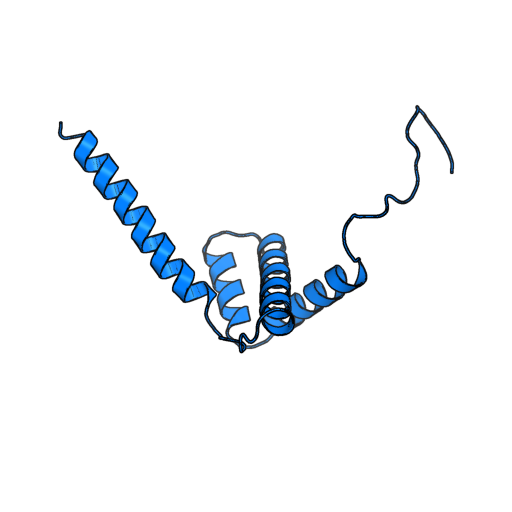5 ? -5.238 -12.639 6.214 1.00 74.81 85 LYS A N 1
ATOM 689 C CA . LYS A 1 85 ? -4.070 -12.531 7.095 1.00 74.81 85 LYS A CA 1
ATOM 690 C C . LYS A 1 85 ? -4.430 -11.943 8.452 1.00 74.81 85 LYS A C 1
ATOM 692 O O . LYS A 1 85 ? -4.015 -12.514 9.449 1.00 74.81 85 LYS A O 1
ATOM 697 N N . LYS A 1 86 ? -5.271 -10.903 8.476 1.00 70.00 86 LYS A N 1
ATOM 698 C CA . LYS A 1 86 ? -5.793 -10.323 9.718 1.00 70.00 86 LYS A CA 1
ATOM 699 C C . LYS A 1 86 ? -6.451 -11.375 10.614 1.00 70.00 86 LYS A C 1
ATOM 701 O O . LYS A 1 86 ? -6.058 -11.501 11.759 1.00 70.00 86 LYS A O 1
ATOM 706 N N . GLN A 1 87 ? -7.379 -12.183 10.087 1.00 67.06 87 GLN A N 1
ATOM 707 C CA . GLN A 1 87 ? -8.040 -13.226 10.892 1.00 67.06 87 GLN A CA 1
ATOM 708 C C . GLN A 1 87 ? -7.035 -14.182 11.547 1.00 67.06 87 GLN A C 1
ATOM 710 O O . GLN A 1 87 ? -7.266 -14.662 12.652 1.00 67.06 87 GLN A O 1
ATOM 715 N N . LYS A 1 88 ? -5.909 -14.447 10.878 1.00 65.69 88 LYS A N 1
ATOM 716 C CA . LYS A 1 88 ? -4.843 -15.295 11.409 1.00 65.69 88 LYS A CA 1
ATOM 717 C C . LYS A 1 88 ? -4.006 -14.589 12.483 1.00 65.69 88 LYS A C 1
ATOM 719 O O . LYS A 1 88 ? -3.628 -15.254 13.436 1.00 65.69 88 LYS A O 1
ATOM 724 N N . GLU A 1 89 ? -3.739 -13.292 12.330 1.00 64.38 89 GLU A N 1
ATOM 725 C CA . GLU A 1 89 ? -3.039 -12.455 13.321 1.00 64.38 89 GLU A CA 1
ATOM 726 C C . GLU A 1 89 ? -3.897 -12.259 14.583 1.00 64.38 89 GLU A C 1
ATOM 728 O O . GLU A 1 89 ? -3.453 -12.623 15.666 1.00 64.38 89 GLU A O 1
ATOM 733 N N . ASP A 1 90 ? -5.167 -11.863 14.441 1.00 65.75 90 ASP A N 1
ATOM 734 C CA . ASP A 1 90 ? -6.100 -11.691 15.570 1.00 65.75 90 ASP A CA 1
ATOM 735 C C . ASP A 1 90 ? -6.322 -13.015 16.342 1.00 65.75 90 ASP A C 1
ATOM 737 O O . ASP A 1 90 ? -6.492 -13.036 17.561 1.00 65.75 90 ASP A O 1
ATOM 741 N N . SER A 1 91 ? -6.294 -14.158 15.641 1.00 63.56 91 SER A N 1
ATOM 742 C CA . SER A 1 91 ? -6.370 -15.489 16.269 1.00 63.56 91 SER A CA 1
ATOM 743 C C . SER A 1 91 ? -5.094 -15.883 17.016 1.00 63.56 91 SER A C 1
ATOM 745 O O . SER A 1 91 ? -5.130 -16.811 17.824 1.00 63.56 91 SER A O 1
ATOM 747 N N . ASN A 1 92 ? -3.960 -15.255 16.704 1.00 63.88 92 ASN A N 1
ATOM 748 C CA . ASN A 1 92 ? -2.666 -15.558 17.305 1.00 63.88 92 ASN A CA 1
ATOM 749 C C . ASN A 1 92 ? -2.410 -14.679 18.536 1.00 63.88 92 ASN A C 1
ATOM 751 O O . ASN A 1 92 ? -2.012 -15.214 19.565 1.00 63.88 92 ASN A O 1
ATOM 755 N N . ASP A 1 93 ? -2.766 -13.392 18.474 1.00 62.03 93 ASP A N 1
ATOM 756 C CA . ASP A 1 93 ? -2.701 -12.467 19.618 1.00 62.03 93 ASP A CA 1
ATOM 757 C C . ASP A 1 93 ? -3.588 -12.957 20.779 1.00 62.03 93 ASP A C 1
ATOM 759 O O . ASP A 1 93 ? -3.172 -12.985 21.937 1.00 62.03 93 ASP A O 1
ATOM 763 N N . ASN A 1 94 ? -4.780 -13.480 20.464 1.00 63.19 94 ASN A N 1
ATOM 764 C CA . ASN A 1 94 ? -5.650 -14.110 21.462 1.00 63.19 94 ASN A CA 1
ATOM 765 C C . ASN A 1 94 ? -5.034 -15.366 22.100 1.00 63.19 94 ASN A C 1
ATOM 767 O O . ASN A 1 94 ? -5.345 -15.682 23.245 1.00 63.19 94 ASN A O 1
ATOM 771 N N . LYS A 1 95 ? -4.167 -16.106 21.397 1.00 60.75 95 LYS A N 1
ATOM 772 C CA . LYS A 1 95 ? -3.492 -17.277 21.980 1.00 60.75 95 LYS 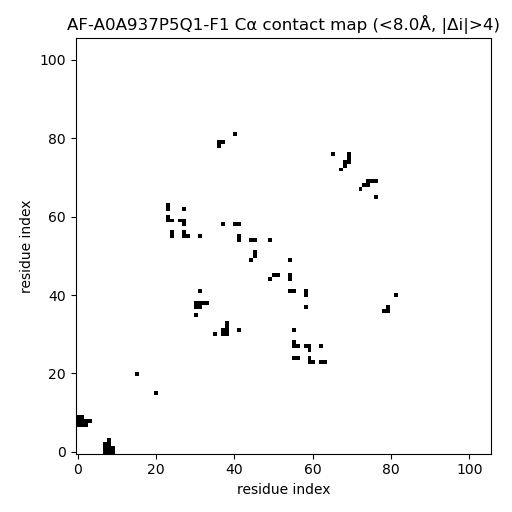A CA 1
ATOM 773 C C . LYS A 1 95 ? -2.375 -16.864 22.927 1.00 60.75 95 LYS A C 1
ATOM 775 O O . LYS A 1 95 ? -2.235 -17.494 23.968 1.00 60.75 95 LYS A O 1
ATOM 780 N N . GLU A 1 96 ? -1.614 -15.826 22.599 1.00 61.28 96 GLU A N 1
ATOM 781 C CA . GLU A 1 96 ? -0.553 -15.315 23.474 1.00 61.28 96 GLU A CA 1
ATOM 782 C C . GLU A 1 96 ? -1.132 -14.734 24.769 1.00 61.28 96 GLU A C 1
ATOM 784 O O . GLU A 1 96 ? -0.687 -15.128 25.847 1.00 61.28 96 GLU A O 1
ATOM 789 N N . GLY A 1 97 ? -2.218 -13.955 24.682 1.00 58.53 97 GLY A N 1
ATOM 790 C CA . GLY A 1 97 ? -2.924 -13.447 25.864 1.00 58.53 97 GLY A CA 1
ATOM 791 C C . GLY A 1 97 ? -3.491 -14.552 26.770 1.00 58.53 97 GLY A C 1
ATOM 792 O O . GLY A 1 97 ? -3.407 -14.454 27.990 1.00 58.53 97 GLY A O 1
ATOM 793 N N . VAL A 1 98 ? -4.008 -15.650 26.198 1.00 61.72 98 VAL A N 1
ATOM 794 C CA . VAL A 1 98 ? -4.510 -16.814 26.966 1.00 61.72 98 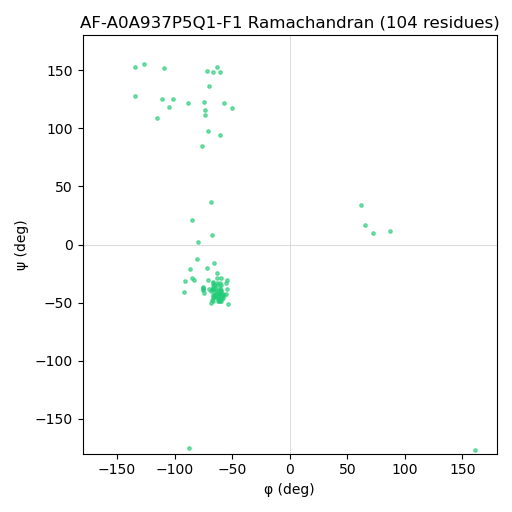VAL A CA 1
ATOM 795 C C . VAL A 1 98 ? -3.381 -17.620 27.624 1.00 61.72 98 VAL A C 1
ATOM 797 O O . VAL A 1 98 ? -3.586 -18.248 28.662 1.00 61.72 98 VAL A O 1
ATOM 800 N N . ILE A 1 99 ? -2.191 -17.663 27.023 1.00 64.00 99 ILE A N 1
ATOM 801 C CA . ILE A 1 99 ? -1.032 -18.341 27.621 1.00 64.00 99 ILE A CA 1
ATOM 802 C C . ILE A 1 99 ? -0.453 -17.484 28.755 1.00 64.00 99 ILE A C 1
ATOM 804 O O . ILE A 1 99 ? -0.010 -18.034 29.762 1.00 64.00 99 ILE A O 1
ATOM 808 N N . GLU A 1 100 ? -0.458 -16.160 28.607 1.00 61.31 100 GLU A N 1
ATOM 809 C CA . GLU A 1 100 ? 0.032 -15.225 29.619 1.00 61.31 100 GLU A CA 1
ATOM 810 C C . GLU A 1 100 ? -0.841 -15.228 30.881 1.00 61.31 100 GLU A C 1
ATOM 812 O O . GLU A 1 100 ? -0.301 -15.366 31.976 1.00 61.31 100 GLU A O 1
ATOM 817 N N . THR A 1 101 ? -2.172 -15.238 30.753 1.00 62.09 101 THR A N 1
ATOM 818 C CA . THR A 1 101 ? -3.079 -15.372 31.912 1.00 62.09 101 THR A CA 1
ATOM 819 C C . THR A 1 101 ? -2.871 -16.683 32.672 1.00 62.09 101 THR A C 1
ATOM 821 O O . THR A 1 101 ? -2.709 -16.677 33.887 1.00 62.09 101 THR A O 1
ATOM 824 N N . LYS A 1 102 ? -2.730 -17.810 31.965 1.00 60.47 102 LYS A N 1
ATOM 825 C CA . LYS A 1 102 ? -2.475 -19.123 32.588 1.00 60.47 102 LYS A CA 1
ATOM 826 C C . LYS A 1 102 ? -1.124 -19.249 33.303 1.00 60.47 102 LYS A C 1
ATOM 828 O O . LYS A 1 102 ? -0.932 -20.212 34.042 1.00 60.47 102 LYS A O 1
ATOM 833 N N . ARG A 1 103 ? -0.170 -18.347 33.050 1.00 61.34 103 ARG A N 1
ATOM 834 C CA . ARG A 1 103 ? 1.111 -18.295 33.777 1.00 61.34 103 ARG A CA 1
ATOM 835 C C . ARG A 1 103 ? 1.033 -17.469 35.058 1.00 61.34 103 ARG A C 1
ATOM 837 O O . ARG A 1 103 ? 1.892 -17.652 35.906 1.00 61.34 103 ARG A O 1
ATOM 844 N N . ILE A 1 104 ? 0.055 -16.573 35.170 1.00 62.56 104 ILE A N 1
ATOM 845 C CA . ILE A 1 104 ? -0.134 -15.700 36.335 1.00 62.56 104 ILE A CA 1
ATOM 846 C C . ILE A 1 104 ? -0.904 -16.439 37.443 1.00 62.56 104 ILE A C 1
ATOM 848 O O . ILE A 1 104 ? -0.646 -16.211 38.618 1.00 62.56 104 ILE A O 1
ATOM 852 N N . ASP A 1 105 ? -1.784 -17.374 37.072 1.00 56.62 105 ASP A N 1
ATOM 853 C CA . ASP A 1 105 ? -2.599 -18.171 38.004 1.00 56.62 105 ASP A CA 1
ATOM 854 C C . ASP A 1 105 ? -1.886 -19.431 38.561 1.00 56.62 105 ASP A C 1
ATOM 856 O O . ASP A 1 105 ? -2.549 -20.387 38.975 1.00 56.62 105 ASP A O 1
ATOM 860 N N . LYS A 1 106 ? -0.547 -19.490 38.531 1.00 49.97 106 LYS A N 1
ATOM 861 C CA . LYS A 1 106 ? 0.249 -20.659 38.948 1.00 49.97 106 LYS A CA 1
ATOM 862 C C . LYS A 1 106 ? 1.362 -20.271 39.910 1.00 49.97 106 LYS A C 1
ATOM 864 O O . LYS A 1 106 ? 1.587 -21.060 40.854 1.00 49.97 106 LYS A O 1
#

Foldseek 3Di:
DDDDPNDDPDDPDDPDDPVLLVVLLVVLVVVCVDDDLLVVQLVVCVVVVDDNVVSSVVSSVVVVVQVCCVVVPVDDDDRPPVVVVVVVVVVVVVVVVVVVVVVVVD